Protein AF-A0A6B0YWU1-F1 (afdb_monomer)

InterPro domains:
  IPR027469 Cation efflux transmembrane domain superfamily [SSF161111] (14-140)

Organism: NCBI:txid2605260

Sequence (155 aa):
MNKLQTMSAKKELERREVVVKMFLGTFLKILAVVVWVQFLAILFYDPAQEGVGFQIWSVLDPLMVIAILVTIWVAFRMKTEIDSSGEENLTRDYLETNIALYGGVALLAALLWNWIGSRWSYPLVSFQWLWILIDLTLPLLLFSAGRRLIRSDAL

Mean predicted aligned error: 7.41 Å

Secondary structure (DSSP, 8-state):
--HHHHHHHHHHHHHHHHHHHHHHHHHHHHHHHHHHHHHHHHHHS-TTTTTHHHHHHHHHHHHHHHHHHHHHHHHHHHHHHHHHS-S---HHHHHHHHHHHHHHHHHHHHHHHHHHHHHHS-GGGS-HHHHHHHHHHHHHHHHHHHHHHHH-S--

Structure (mmCIF, N/CA/C/O backbone):
data_AF-A0A6B0YWU1-F1
#
_entry.id   AF-A0A6B0YWU1-F1
#
loop_
_atom_site.group_PDB
_atom_site.id
_atom_site.type_symbol
_atom_site.label_atom_id
_atom_site.label_alt_id
_atom_site.label_comp_id
_atom_site.label_asym_id
_atom_site.label_entity_id
_atom_site.label_seq_id
_atom_site.pdbx_PDB_ins_code
_atom_site.Cartn_x
_atom_site.Cartn_y
_atom_site.Cartn_z
_atom_site.occupancy
_atom_site.B_iso_or_equiv
_atom_site.auth_seq_id
_atom_site.auth_comp_id
_atom_site.auth_asym_id
_atom_site.auth_atom_id
_atom_site.pdbx_PDB_model_num
ATOM 1 N N . MET A 1 1 ? -41.275 4.318 13.200 1.00 58.59 1 MET A N 1
ATOM 2 C CA . MET A 1 1 ? -40.465 3.355 12.418 1.00 58.59 1 MET A CA 1
ATOM 3 C C . MET A 1 1 ? -40.276 2.104 13.266 1.00 58.59 1 MET A C 1
ATOM 5 O O . MET A 1 1 ? -39.926 2.240 14.431 1.00 58.59 1 MET A O 1
ATOM 9 N N . ASN A 1 2 ? -40.638 0.925 12.756 1.00 79.62 2 ASN A N 1
ATOM 10 C CA . ASN A 1 2 ? -40.837 -0.278 13.576 1.00 79.62 2 ASN A CA 1
ATOM 11 C C . ASN A 1 2 ? -39.489 -0.965 13.892 1.00 79.62 2 ASN A C 1
ATOM 13 O O . ASN A 1 2 ? -38.637 -1.058 13.011 1.00 79.62 2 ASN A O 1
ATOM 17 N N . LYS A 1 3 ? -39.284 -1.473 15.116 1.00 75.44 3 LYS A N 1
ATOM 18 C CA . LYS A 1 3 ? -38.003 -2.057 15.598 1.00 75.44 3 LYS A CA 1
ATOM 19 C C . LYS A 1 3 ? -37.474 -3.211 14.720 1.00 75.44 3 LYS A C 1
ATOM 21 O O . LYS A 1 3 ? -36.276 -3.455 14.646 1.00 75.44 3 LYS A O 1
ATOM 26 N N . LEU A 1 4 ? -38.371 -3.891 14.005 1.00 73.31 4 LEU A N 1
ATOM 27 C CA . LEU A 1 4 ? -38.038 -4.931 13.025 1.00 73.31 4 LEU A CA 1
ATOM 28 C C . LEU A 1 4 ? -37.375 -4.373 11.754 1.00 73.31 4 LEU A C 1
ATOM 30 O O . LEU A 1 4 ? -36.455 -4.989 11.220 1.00 73.31 4 LEU A O 1
ATOM 34 N N . GLN A 1 5 ? -37.789 -3.189 11.292 1.00 76.31 5 GLN A N 1
ATOM 35 C CA . GLN A 1 5 ? -37.204 -2.546 10.110 1.00 76.31 5 GLN A CA 1
ATOM 36 C C . GLN A 1 5 ? -35.786 -2.038 10.399 1.00 76.31 5 GLN A C 1
ATOM 38 O O . GLN A 1 5 ? -34.902 -2.181 9.557 1.00 76.31 5 GLN A O 1
ATOM 43 N N . THR A 1 6 ? -35.536 -1.521 11.608 1.00 79.94 6 THR A N 1
ATOM 44 C CA . THR A 1 6 ? -34.197 -1.062 12.014 1.00 79.94 6 THR A CA 1
ATOM 45 C C . THR A 1 6 ? -33.218 -2.224 12.192 1.00 79.94 6 THR A C 1
ATOM 47 O O . THR A 1 6 ? -32.073 -2.130 11.758 1.00 79.94 6 THR A O 1
ATOM 50 N N . MET A 1 7 ? -33.667 -3.355 12.748 1.00 78.38 7 MET A N 1
ATOM 51 C CA . MET A 1 7 ? -32.837 -4.562 12.861 1.00 78.38 7 MET A CA 1
ATOM 52 C C . MET A 1 7 ? -32.505 -5.191 11.501 1.00 78.38 7 MET A C 1
ATOM 54 O O . MET A 1 7 ? -31.384 -5.659 11.308 1.00 78.38 7 MET A O 1
ATOM 58 N N . SER A 1 8 ? -33.449 -5.194 10.553 1.00 85.88 8 SER A N 1
ATOM 59 C CA . SER A 1 8 ? -33.202 -5.704 9.198 1.00 85.88 8 SER A CA 1
ATOM 60 C C . SER A 1 8 ? -32.199 -4.838 8.434 1.00 85.88 8 SER A C 1
ATOM 62 O O . SER A 1 8 ? -31.315 -5.375 7.773 1.00 85.88 8 SER A O 1
ATOM 64 N N . ALA A 1 9 ? -32.309 -3.509 8.545 1.00 85.94 9 ALA A N 1
ATOM 65 C CA . ALA A 1 9 ? -31.386 -2.581 7.893 1.00 85.94 9 ALA A CA 1
ATOM 66 C C . ALA A 1 9 ? -29.955 -2.703 8.443 1.00 85.94 9 ALA A C 1
ATOM 68 O O . ALA A 1 9 ? -29.000 -2.704 7.672 1.00 85.94 9 ALA A O 1
ATOM 69 N N . LYS A 1 10 ? -29.802 -2.879 9.764 1.00 85.88 10 LYS A N 1
ATOM 70 C CA . LYS A 1 10 ? -28.489 -3.052 10.400 1.00 85.88 10 LYS A CA 1
ATOM 71 C C . LYS A 1 10 ? -27.762 -4.311 9.910 1.00 85.88 10 LYS A C 1
ATOM 73 O O . LYS A 1 10 ? -26.605 -4.230 9.521 1.00 85.88 10 LYS A O 1
ATOM 78 N N . LYS A 1 11 ? -28.457 -5.453 9.853 1.00 87.31 11 LYS A N 1
ATOM 79 C CA . LYS A 1 11 ? -27.875 -6.721 9.371 1.00 87.31 11 LYS A CA 1
ATOM 80 C C . LYS A 1 11 ? -27.408 -6.656 7.916 1.00 87.31 11 LYS A C 1
ATOM 82 O O . LYS A 1 11 ? -26.439 -7.312 7.547 1.00 87.31 11 LYS A O 1
ATOM 87 N N . GLU A 1 12 ? -28.122 -5.908 7.079 1.00 88.44 12 GLU A N 1
ATOM 88 C CA . GLU A 1 12 ? -27.752 -5.727 5.675 1.00 88.44 12 GLU A CA 1
ATOM 89 C C . GLU A 1 12 ? -26.491 -4.863 5.528 1.00 88.44 12 GLU A C 1
ATOM 91 O O . GLU A 1 12 ? -25.638 -5.167 4.697 1.00 88.44 12 GLU A O 1
ATOM 96 N N . LEU A 1 13 ? -26.333 -3.830 6.362 1.00 86.88 13 LEU A N 1
ATOM 97 C CA . LEU A 1 13 ? -25.114 -3.015 6.405 1.00 86.88 13 LEU A CA 1
ATOM 98 C C . LEU A 1 13 ? -23.901 -3.836 6.853 1.00 86.88 13 LEU A C 1
ATOM 100 O O . LEU A 1 13 ? -22.910 -3.878 6.128 1.00 86.88 13 LEU A O 1
ATOM 104 N N . GLU A 1 14 ? -24.026 -4.578 7.957 1.00 87.12 14 GLU A N 1
ATOM 105 C CA . GLU A 1 14 ? -22.961 -5.458 8.468 1.00 87.12 14 GLU A CA 1
ATOM 106 C C . GLU A 1 14 ? -22.520 -6.475 7.399 1.00 87.12 14 GLU A C 1
ATOM 108 O O . GLU A 1 14 ? -21.331 -6.703 7.174 1.00 87.12 14 GLU A O 1
ATOM 113 N N . ARG A 1 15 ? -23.476 -7.055 6.657 1.00 87.88 15 ARG A N 1
ATOM 114 C CA . ARG A 1 15 ? -23.165 -7.974 5.553 1.00 87.88 15 ARG A CA 1
ATOM 115 C C . ARG A 1 15 ? -22.371 -7.284 4.440 1.00 87.88 15 ARG A C 1
ATOM 117 O O . ARG A 1 15 ? -21.418 -7.868 3.926 1.00 87.88 15 ARG A O 1
ATOM 124 N N . ARG A 1 16 ? -22.765 -6.072 4.040 1.00 88.94 16 ARG A N 1
ATOM 125 C CA . ARG A 1 16 ? -22.081 -5.310 2.981 1.00 88.94 16 ARG A CA 1
ATOM 126 C C . ARG A 1 16 ? -20.659 -4.951 3.383 1.00 88.94 16 ARG A C 1
ATOM 128 O O . ARG A 1 16 ? -19.755 -5.105 2.568 1.00 88.94 16 ARG A O 1
ATOM 135 N N . GLU A 1 17 ? -20.455 -4.538 4.627 1.00 87.25 17 GLU A N 1
ATOM 136 C CA . GLU A 1 17 ? -19.133 -4.219 5.170 1.00 87.25 17 GLU A CA 1
ATOM 137 C C . GLU A 1 17 ? -18.197 -5.426 5.107 1.00 87.25 17 GLU A C 1
ATOM 139 O O . GLU A 1 17 ? -17.087 -5.317 4.584 1.00 87.25 17 GLU A O 1
ATOM 144 N N . VAL A 1 18 ? -18.665 -6.602 5.536 1.00 88.50 18 VAL A N 1
ATOM 145 C CA . VAL A 1 18 ? -17.886 -7.849 5.463 1.00 88.50 18 VAL A CA 1
ATOM 146 C C . VAL A 1 18 ? -17.518 -8.197 4.017 1.00 88.50 18 VAL A C 1
ATOM 148 O O . VAL A 1 18 ? -16.371 -8.545 3.734 1.00 88.50 18 VAL A O 1
ATOM 151 N N . VAL A 1 19 ? -18.452 -8.057 3.072 1.00 90.50 19 VAL A N 1
ATOM 152 C CA . VAL A 1 19 ? -18.183 -8.316 1.646 1.00 90.50 19 VAL A CA 1
ATOM 153 C C . VAL A 1 19 ? -17.144 -7.343 1.084 1.00 90.50 19 VAL A C 1
ATOM 155 O O . VAL A 1 19 ? -16.219 -7.773 0.394 1.00 90.50 19 VAL A O 1
ATOM 158 N N . VAL A 1 20 ? -17.249 -6.051 1.402 1.00 89.88 20 VAL A N 1
ATOM 159 C CA . VAL A 1 20 ? -16.295 -5.029 0.945 1.00 89.88 20 VAL A CA 1
ATOM 160 C C . VAL A 1 20 ? -14.900 -5.287 1.516 1.00 89.88 20 VAL A C 1
ATOM 162 O O . VAL A 1 20 ? -13.926 -5.269 0.761 1.00 89.88 20 VAL A O 1
ATOM 165 N N . LYS A 1 21 ? -14.797 -5.602 2.815 1.00 88.94 21 LYS A N 1
ATOM 166 C CA . LYS A 1 21 ? -13.539 -5.987 3.479 1.00 88.94 21 LYS A CA 1
ATOM 167 C C . LYS A 1 21 ? -12.881 -7.178 2.782 1.00 88.94 21 LYS A C 1
ATOM 169 O O . LYS A 1 21 ? -11.702 -7.118 2.429 1.00 88.94 21 LYS A O 1
ATOM 174 N N . MET A 1 22 ? -13.648 -8.240 2.525 1.00 91.12 22 MET A N 1
ATOM 175 C CA . MET A 1 22 ? -13.144 -9.434 1.843 1.00 91.12 22 MET A CA 1
ATOM 176 C C . MET A 1 22 ? -12.680 -9.133 0.419 1.00 91.12 22 MET A C 1
ATOM 178 O O . MET A 1 22 ? -11.612 -9.603 0.018 1.00 91.12 22 MET A O 1
ATOM 182 N N . PHE A 1 23 ? -13.451 -8.346 -0.335 1.00 93.69 23 PHE A N 1
ATOM 183 C CA . PHE A 1 23 ? -13.112 -7.988 -1.708 1.00 93.69 23 PHE A CA 1
ATOM 184 C C . PHE A 1 23 ? -11.813 -7.183 -1.765 1.00 93.69 23 PHE A C 1
ATOM 186 O O . PHE A 1 23 ? -10.869 -7.590 -2.440 1.00 93.69 23 PHE A O 1
ATOM 193 N N . LEU A 1 24 ? -11.732 -6.089 -1.003 1.00 93.50 24 LEU A N 1
ATOM 194 C CA . LEU A 1 24 ? -10.548 -5.235 -0.955 1.00 93.50 24 LEU A CA 1
ATOM 195 C C . LEU A 1 24 ? -9.330 -6.005 -0.443 1.00 93.50 24 LEU A C 1
ATOM 197 O O . LEU A 1 24 ? -8.262 -5.939 -1.044 1.00 93.50 24 LEU A O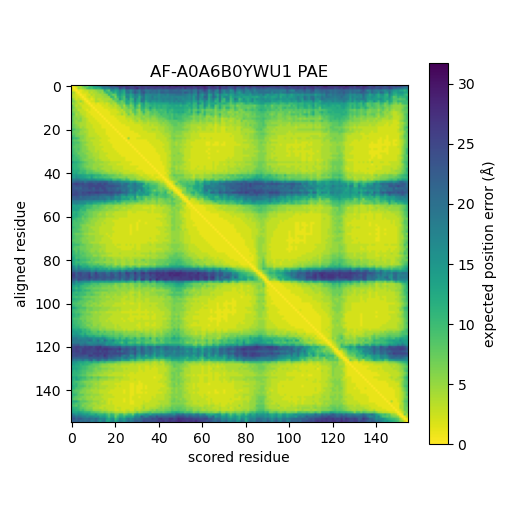 1
ATOM 201 N N . GLY A 1 25 ? -9.478 -6.794 0.622 1.00 92.94 25 GLY A N 1
ATOM 202 C CA . GLY A 1 25 ? -8.357 -7.540 1.182 1.00 92.94 25 GLY A CA 1
ATOM 203 C C . GLY A 1 25 ? -7.836 -8.617 0.231 1.00 92.94 25 GLY A C 1
ATOM 204 O O . GLY A 1 25 ? -6.626 -8.824 0.127 1.00 92.94 25 GLY A O 1
ATOM 205 N N . THR A 1 26 ? -8.731 -9.266 -0.517 1.00 94.88 26 THR A N 1
ATOM 206 C CA . THR A 1 26 ? -8.354 -10.223 -1.565 1.00 94.88 26 THR A CA 1
ATOM 207 C C . THR A 1 26 ? -7.679 -9.519 -2.738 1.00 94.88 26 THR A C 1
ATOM 209 O O . THR A 1 26 ? -6.627 -9.9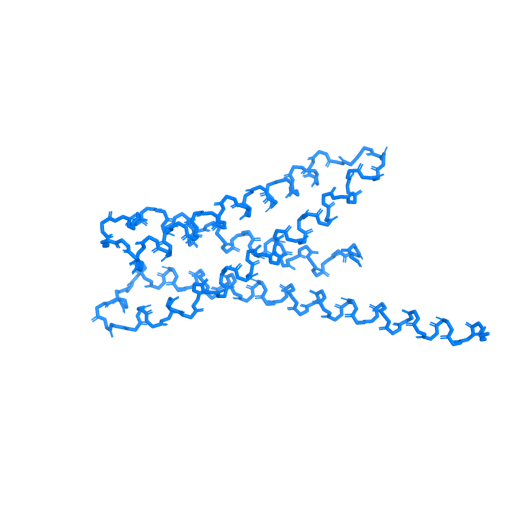75 -3.184 1.00 94.88 26 THR A O 1
ATOM 212 N N . PHE A 1 27 ? -8.220 -8.382 -3.184 1.00 95.12 27 PHE A N 1
ATOM 213 C CA . PHE A 1 27 ? -7.627 -7.552 -4.232 1.00 95.12 27 PHE A CA 1
ATOM 214 C C . PHE A 1 27 ? -6.187 -7.149 -3.890 1.00 95.12 27 PHE A C 1
ATOM 216 O O . PHE A 1 27 ? -5.287 -7.384 -4.694 1.00 95.12 27 PHE A O 1
ATOM 223 N N . LEU A 1 28 ? -5.943 -6.639 -2.676 1.00 95.88 28 LEU A N 1
ATOM 224 C CA . LEU A 1 28 ? -4.603 -6.245 -2.226 1.00 95.88 28 LEU A CA 1
ATOM 225 C C . LEU A 1 28 ? -3.615 -7.418 -2.247 1.00 95.88 28 LEU A C 1
ATOM 227 O O . LEU A 1 28 ? -2.485 -7.270 -2.709 1.00 95.88 28 LEU A O 1
ATOM 231 N N . LYS A 1 29 ? -4.038 -8.603 -1.787 1.00 95.62 29 LYS A N 1
ATOM 232 C CA . LYS A 1 29 ? -3.189 -9.804 -1.786 1.00 95.62 29 LYS A CA 1
ATOM 233 C C . LYS A 1 29 ? -2.874 -10.294 -3.196 1.00 95.62 29 LYS A C 1
ATOM 235 O O . LYS A 1 29 ? -1.736 -10.673 -3.450 1.00 95.62 29 LYS A O 1
ATOM 240 N N . ILE A 1 30 ? -3.859 -10.303 -4.094 1.00 96.56 30 ILE A N 1
ATOM 241 C CA . ILE A 1 30 ? -3.647 -10.705 -5.491 1.00 96.56 30 ILE A CA 1
ATOM 242 C C . ILE A 1 30 ? -2.691 -9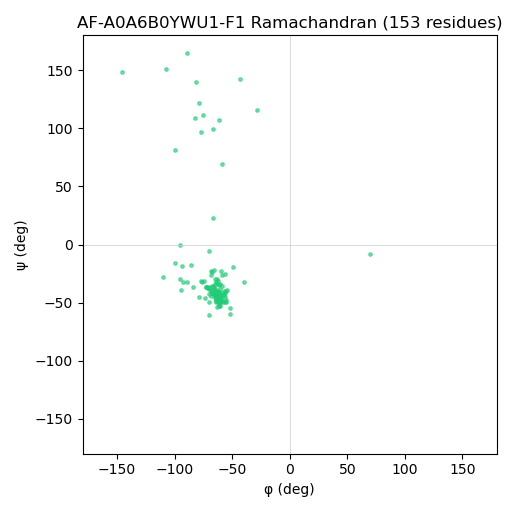.724 -6.163 1.00 96.56 30 ILE A C 1
ATOM 244 O O . ILE A 1 30 ? -1.715 -10.156 -6.768 1.00 96.56 30 ILE A O 1
ATOM 248 N N . LEU A 1 31 ? -2.922 -8.419 -6.005 1.00 96.38 31 LEU A N 1
ATOM 249 C CA . LEU A 1 31 ? -2.060 -7.407 -6.603 1.00 96.38 31 LEU A CA 1
ATOM 250 C C . LEU A 1 31 ? -0.625 -7.500 -6.071 1.00 96.38 31 LEU A C 1
ATOM 252 O O . LEU A 1 31 ? 0.307 -7.433 -6.862 1.00 96.38 31 LEU A O 1
ATOM 256 N N . ALA A 1 32 ? -0.441 -7.737 -4.768 1.00 96.00 32 ALA A N 1
ATOM 257 C CA . ALA A 1 32 ? 0.879 -7.975 -4.185 1.00 96.00 32 ALA A CA 1
ATOM 258 C C . ALA A 1 32 ? 1.617 -9.130 -4.879 1.00 96.00 32 ALA A C 1
ATOM 260 O O . ALA A 1 32 ? 2.777 -8.990 -5.254 1.00 96.00 32 ALA A O 1
ATOM 261 N N . VAL A 1 33 ? 0.934 -10.262 -5.080 1.00 96.00 33 VAL A N 1
ATOM 262 C CA . VAL A 1 33 ? 1.507 -11.430 -5.763 1.00 96.00 33 VAL A CA 1
ATOM 263 C C . VAL A 1 33 ? 1.844 -11.098 -7.215 1.00 96.00 33 VAL A C 1
ATOM 265 O O . VAL A 1 33 ? 2.935 -11.427 -7.664 1.00 96.00 33 VAL A O 1
ATOM 268 N N . VAL A 1 34 ? 0.947 -10.422 -7.936 1.00 94.56 34 VAL A N 1
ATOM 269 C CA . VAL A 1 34 ? 1.162 -10.036 -9.339 1.00 94.56 34 VAL A CA 1
ATOM 270 C C . VAL A 1 34 ? 2.375 -9.118 -9.484 1.00 94.56 34 VAL A C 1
ATOM 272 O O . VAL A 1 34 ? 3.243 -9.396 -10.306 1.00 94.56 34 VAL A O 1
ATOM 275 N N . VAL A 1 35 ? 2.470 -8.067 -8.663 1.00 92.81 35 VAL A N 1
ATOM 276 C CA . VAL A 1 35 ? 3.611 -7.135 -8.672 1.00 92.81 35 VAL A CA 1
ATOM 277 C C . VAL A 1 35 ? 4.906 -7.877 -8.356 1.00 92.81 35 VAL A C 1
ATOM 279 O O . VAL A 1 35 ? 5.902 -7.699 -9.050 1.00 92.81 35 VA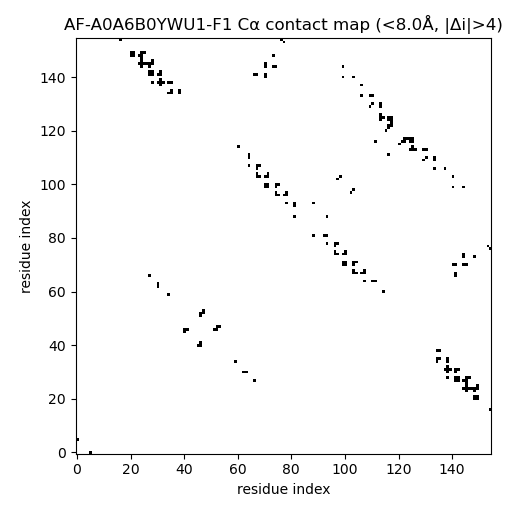L A O 1
ATOM 282 N N . TRP A 1 36 ? 4.891 -8.766 -7.360 1.00 92.81 36 TRP A N 1
ATOM 283 C CA . TRP A 1 36 ? 6.094 -9.497 -6.975 1.00 92.81 36 TRP A CA 1
ATOM 284 C C . TRP A 1 36 ? 6.551 -10.490 -8.050 1.00 92.81 36 TRP A C 1
ATOM 286 O O . TRP A 1 36 ? 7.740 -10.564 -8.351 1.00 92.81 36 TRP A O 1
ATOM 296 N N . VAL A 1 37 ? 5.617 -11.217 -8.672 1.00 91.25 37 VAL A N 1
ATOM 297 C CA . VAL A 1 37 ? 5.912 -12.108 -9.804 1.00 91.25 37 VAL A CA 1
ATOM 298 C C . VAL A 1 37 ? 6.478 -11.314 -10.975 1.00 91.25 37 VAL A C 1
ATOM 300 O O . VAL A 1 37 ? 7.469 -11.741 -11.559 1.00 91.25 37 VAL A O 1
ATOM 303 N N . GLN A 1 38 ? 5.901 -10.153 -11.292 1.00 88.75 38 GLN A N 1
ATOM 304 C CA . GLN A 1 38 ? 6.386 -9.305 -12.376 1.00 88.75 38 GLN A CA 1
ATOM 305 C C . GLN A 1 38 ? 7.795 -8.767 -12.096 1.00 88.75 38 GLN A C 1
ATOM 307 O O . GLN A 1 38 ? 8.653 -8.805 -12.975 1.00 88.75 38 GLN A O 1
ATOM 312 N N . PHE A 1 39 ? 8.052 -8.319 -10.867 1.00 88.25 39 PHE A N 1
ATOM 313 C CA . PHE A 1 39 ? 9.377 -7.887 -10.431 1.00 88.25 39 PHE A CA 1
ATOM 314 C C . PHE A 1 39 ? 10.411 -9.012 -10.562 1.00 88.25 39 PHE A C 1
ATOM 316 O O . PHE A 1 39 ? 11.468 -8.816 -11.156 1.00 88.25 39 PHE A O 1
ATOM 323 N N . LEU A 1 40 ? 10.091 -10.218 -10.077 1.00 88.44 40 LEU A N 1
ATOM 324 C CA . LEU A 1 40 ? 10.973 -11.379 -10.218 1.00 88.44 40 LEU A CA 1
ATOM 325 C C . LEU A 1 40 ? 11.180 -11.762 -11.687 1.00 88.44 40 LEU A C 1
ATOM 327 O O . LEU A 1 40 ? 12.304 -12.065 -12.076 1.00 88.44 40 LEU A O 1
ATOM 331 N N . ALA A 1 41 ? 10.133 -11.716 -12.513 1.00 85.25 41 ALA A N 1
ATOM 332 C CA . ALA A 1 41 ? 10.239 -12.013 -13.937 1.00 85.25 41 ALA A CA 1
ATOM 333 C C . ALA A 1 41 ? 11.264 -11.102 -14.627 1.00 85.25 41 ALA A C 1
ATOM 335 O O . ALA A 1 41 ? 12.061 -11.602 -15.407 1.00 85.25 41 ALA A O 1
ATOM 336 N N . ILE A 1 42 ? 11.313 -9.813 -14.275 1.00 79.12 42 ILE A N 1
ATOM 337 C CA . ILE A 1 42 ? 12.290 -8.846 -14.810 1.00 79.12 42 ILE A CA 1
ATOM 338 C C . ILE A 1 42 ? 13.729 -9.135 -14.351 1.00 79.12 42 ILE A C 1
ATOM 340 O O . ILE A 1 42 ? 14.684 -8.776 -15.033 1.00 79.12 42 ILE A O 1
ATOM 344 N N . LEU A 1 43 ? 13.915 -9.788 -13.200 1.00 79.19 43 LEU A N 1
ATOM 345 C CA . LEU A 1 43 ? 15.249 -10.179 -12.732 1.00 79.19 43 LEU A CA 1
ATOM 346 C C . LEU A 1 43 ? 15.797 -11.405 -13.473 1.00 79.19 43 LEU A C 1
ATOM 348 O O . LEU A 1 43 ? 17.010 -11.534 -13.625 1.00 79.19 43 LEU A O 1
ATOM 352 N N . PHE A 1 44 ? 14.919 -12.315 -13.902 1.00 78.75 44 PHE A N 1
ATOM 353 C CA . PHE A 1 44 ? 15.302 -13.569 -14.563 1.00 78.75 44 PHE A CA 1
ATOM 354 C C . PHE A 1 44 ? 15.181 -13.526 -16.090 1.00 78.75 44 PHE A C 1
ATOM 356 O O . PHE A 1 44 ? 15.733 -14.383 -16.777 1.00 78.75 44 PHE A O 1
ATOM 363 N N . TYR A 1 45 ? 14.463 -12.542 -16.617 1.00 69.94 45 TYR A N 1
ATOM 364 C CA . TYR A 1 45 ? 14.184 -12.337 -18.029 1.00 69.94 45 TYR A CA 1
ATOM 365 C C . TYR A 1 45 ? 14.126 -10.834 -18.302 1.00 69.94 45 TYR A C 1
ATOM 367 O O . TYR A 1 45 ? 13.715 -10.091 -17.421 1.00 69.94 45 TYR A O 1
ATOM 375 N N . ASP A 1 46 ? 14.506 -10.366 -19.493 1.00 65.62 46 ASP A N 1
ATOM 376 C CA . ASP A 1 46 ? 14.397 -8.945 -19.858 1.00 65.62 46 ASP A CA 1
ATOM 377 C C . ASP A 1 46 ? 13.140 -8.702 -20.721 1.00 65.62 46 ASP A C 1
ATOM 379 O O . ASP A 1 46 ? 13.234 -8.613 -21.948 1.00 65.62 46 ASP A O 1
ATOM 383 N N . PRO A 1 47 ? 11.936 -8.578 -20.124 1.00 58.88 47 PRO A N 1
ATOM 384 C CA . PRO A 1 47 ? 10.716 -8.289 -20.871 1.00 58.88 47 PRO A CA 1
ATOM 385 C C . PRO A 1 47 ? 10.688 -6.851 -21.415 1.00 58.88 47 PRO A C 1
ATOM 387 O O . PRO A 1 47 ? 9.746 -6.496 -22.130 1.00 58.88 47 PRO A O 1
ATOM 390 N N . ALA A 1 48 ? 11.667 -5.999 -21.076 1.00 57.19 48 ALA A N 1
ATOM 391 C CA . ALA A 1 48 ? 11.755 -4.647 -21.618 1.00 57.19 48 ALA A CA 1
ATOM 392 C C . ALA A 1 48 ? 12.275 -4.658 -23.063 1.00 57.19 48 ALA A C 1
ATOM 394 O O . ALA A 1 48 ? 11.797 -3.859 -23.871 1.00 57.19 48 ALA A O 1
ATOM 395 N N . GLN A 1 49 ? 13.154 -5.602 -23.425 1.00 58.41 49 GLN A N 1
ATOM 396 C CA . GLN A 1 49 ? 13.614 -5.779 -24.812 1.00 58.41 49 GLN A CA 1
ATOM 397 C C . GLN A 1 49 ? 12.504 -6.220 -25.773 1.00 58.41 49 GLN A C 1
ATOM 399 O O . GLN A 1 49 ? 12.585 -5.954 -26.970 1.00 58.41 49 GLN A O 1
ATOM 404 N N . GLU A 1 50 ? 11.432 -6.818 -25.254 1.00 60.66 50 GLU A N 1
ATOM 405 C CA . GLU A 1 50 ? 10.278 -7.250 -26.050 1.00 60.66 50 GLU A CA 1
ATOM 406 C C . GLU A 1 50 ? 9.141 -6.219 -26.085 1.00 60.66 50 GLU A C 1
ATOM 408 O O . GLU A 1 50 ? 8.094 -6.462 -26.682 1.00 60.66 50 GLU A O 1
ATOM 413 N N . GLY A 1 51 ? 9.294 -5.070 -25.412 1.00 60.50 51 GLY A N 1
ATOM 414 C CA . GLY A 1 51 ? 8.254 -4.038 -25.304 1.00 60.50 51 GLY A CA 1
ATOM 415 C C . GLY A 1 51 ? 7.040 -4.426 -24.440 1.00 60.50 51 GLY A C 1
ATOM 416 O O . GLY A 1 51 ? 6.215 -3.568 -24.121 1.00 60.50 51 GLY A O 1
ATOM 417 N N . VAL A 1 52 ? 6.947 -5.685 -24.002 1.00 66.12 52 VAL A N 1
ATOM 418 C CA . VAL A 1 52 ? 5.865 -6.215 -23.156 1.00 66.12 52 VAL A CA 1
ATOM 419 C C . VAL A 1 52 ? 5.955 -5.667 -21.730 1.00 66.12 52 VAL A C 1
ATOM 421 O O . VAL A 1 52 ? 4.935 -5.326 -21.129 1.00 66.12 52 VAL A O 1
ATOM 424 N N . GLY A 1 53 ? 7.170 -5.501 -21.198 1.00 66.06 53 GLY A N 1
ATOM 425 C CA . GLY A 1 53 ? 7.389 -4.977 -19.848 1.00 66.06 53 GLY A CA 1
ATOM 426 C C . GLY A 1 53 ? 6.779 -3.588 -19.643 1.00 66.06 53 GLY A C 1
ATOM 427 O O . GLY A 1 53 ? 6.098 -3.355 -18.647 1.00 66.06 53 GLY A O 1
ATOM 428 N N . PHE A 1 54 ? 6.938 -2.685 -20.617 1.00 69.44 54 PHE A N 1
ATOM 429 C CA . PHE A 1 54 ? 6.381 -1.329 -20.547 1.00 69.44 54 PHE A CA 1
ATOM 430 C C . PHE A 1 54 ? 4.844 -1.327 -20.505 1.00 69.44 54 PHE A C 1
ATOM 432 O O . PHE A 1 54 ? 4.240 -0.576 -19.737 1.00 69.44 54 PHE A O 1
ATOM 439 N N . GLN A 1 55 ? 4.200 -2.192 -21.295 1.00 78.50 55 GLN A N 1
ATOM 440 C CA . GLN A 1 55 ? 2.739 -2.295 -21.327 1.00 78.50 55 GLN A CA 1
ATOM 441 C C . GLN A 1 55 ? 2.178 -2.793 -19.993 1.00 78.50 55 GLN A C 1
ATOM 443 O O . GLN A 1 55 ? 1.198 -2.236 -19.500 1.00 78.50 55 GLN A O 1
ATOM 448 N N . ILE A 1 56 ? 2.822 -3.786 -19.374 1.00 84.75 56 ILE A N 1
ATOM 449 C CA . ILE A 1 56 ? 2.382 -4.326 -18.083 1.00 84.75 56 ILE A CA 1
ATOM 450 C C . ILE A 1 56 ? 2.471 -3.254 -16.988 1.00 84.75 56 ILE A C 1
ATOM 452 O O . ILE A 1 56 ? 1.483 -3.009 -16.292 1.00 84.75 56 ILE A O 1
ATOM 456 N N . TRP A 1 57 ? 3.604 -2.554 -16.873 1.00 84.69 57 TRP A N 1
ATOM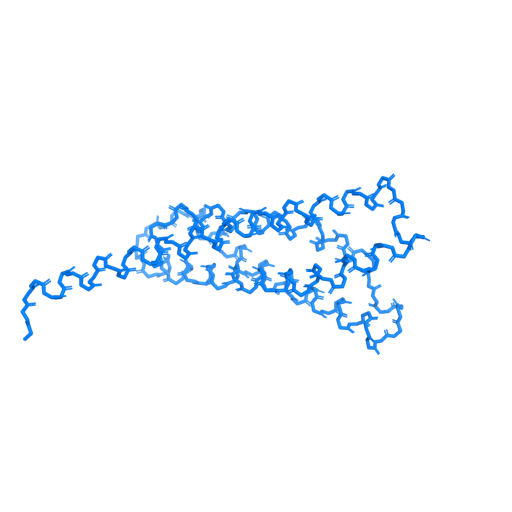 457 C CA . TRP A 1 57 ? 3.776 -1.505 -15.859 1.00 84.69 57 TRP A CA 1
ATOM 458 C C . TRP A 1 57 ? 2.830 -0.322 -16.054 1.00 84.69 57 TRP A C 1
ATOM 460 O O . TRP A 1 57 ? 2.307 0.210 -15.081 1.00 84.69 57 TRP A O 1
ATOM 470 N N . SER A 1 58 ? 2.480 0.013 -17.300 1.00 84.31 58 SER A N 1
ATOM 471 C CA . SER A 1 58 ? 1.495 1.067 -17.573 1.00 84.31 58 SER A CA 1
ATOM 472 C C . SER A 1 58 ? 0.114 0.808 -16.944 1.00 84.31 58 SER A C 1
ATOM 474 O O . SER A 1 58 ? -0.607 1.763 -16.647 1.00 84.31 58 SER A O 1
ATOM 476 N N . VAL A 1 59 ? -0.230 -0.466 -16.711 1.00 89.44 59 VAL A N 1
ATOM 477 C CA . VAL A 1 59 ? -1.456 -0.899 -16.026 1.00 89.44 59 VAL A CA 1
ATOM 478 C C . VAL A 1 59 ? -1.210 -1.127 -14.535 1.00 89.44 59 VAL A C 1
ATOM 480 O O . VAL A 1 59 ? -2.063 -0.778 -13.720 1.00 89.44 59 VAL A O 1
ATOM 483 N N . LEU A 1 60 ? -0.062 -1.694 -14.153 1.00 91.00 60 LEU A N 1
ATOM 484 C CA . LEU A 1 60 ? 0.240 -1.969 -12.748 1.00 91.00 60 LEU A CA 1
ATOM 485 C C . LEU A 1 60 ? 0.456 -0.695 -11.930 1.00 91.00 60 LEU A C 1
ATOM 487 O O . LEU A 1 60 ? -0.077 -0.620 -10.828 1.00 91.00 60 LEU A O 1
ATOM 491 N N . ASP A 1 61 ? 1.143 0.320 -12.455 1.00 90.25 61 ASP A N 1
ATOM 492 C CA . ASP A 1 61 ? 1.418 1.573 -11.739 1.00 90.25 61 ASP A CA 1
ATOM 493 C C . ASP A 1 61 ? 0.157 2.234 -11.147 1.00 90.25 61 ASP A C 1
ATOM 495 O O . ASP A 1 61 ? 0.114 2.460 -9.933 1.00 90.25 61 ASP A O 1
ATOM 499 N N . PRO A 1 62 ? -0.914 2.511 -11.923 1.00 91.69 62 PRO A N 1
ATOM 500 C CA . PRO A 1 62 ? -2.128 3.096 -11.358 1.00 91.69 62 PRO A CA 1
ATOM 501 C C . PRO A 1 62 ? -2.828 2.158 -10.365 1.00 91.69 62 PRO A C 1
ATOM 503 O O . PRO A 1 62 ? -3.385 2.629 -9.372 1.00 91.69 62 PRO A O 1
ATOM 506 N N . LEU A 1 63 ? -2.787 0.838 -10.584 1.00 94.56 63 LEU A N 1
ATOM 507 C CA . LEU A 1 63 ? -3.353 -0.131 -9.640 1.00 94.56 63 LEU A CA 1
ATOM 508 C C . LEU A 1 63 ? -2.582 -0.145 -8.315 1.00 94.56 63 LEU A C 1
ATOM 510 O O . LEU A 1 63 ? -3.201 -0.204 -7.253 1.00 94.56 63 LEU A O 1
ATOM 514 N N . MET A 1 64 ? -1.253 -0.034 -8.366 1.00 94.50 64 MET A N 1
ATOM 515 C CA . MET A 1 64 ? -0.384 0.094 -7.197 1.00 94.50 64 MET A CA 1
ATOM 516 C C . MET A 1 64 ? -0.697 1.369 -6.413 1.00 94.50 64 MET A C 1
ATOM 518 O O . MET A 1 64 ? -0.841 1.305 -5.192 1.00 94.50 64 MET A O 1
ATOM 522 N N . VAL A 1 65 ? -0.899 2.503 -7.095 1.00 94.81 65 VAL A N 1
ATOM 523 C CA . VAL A 1 65 ? -1.333 3.757 -6.453 1.00 94.81 65 VAL A CA 1
ATOM 524 C C . VAL A 1 65 ? -2.663 3.565 -5.718 1.00 94.81 65 VAL A C 1
ATOM 526 O O . VAL A 1 65 ? -2.766 3.898 -4.537 1.00 94.81 65 VAL A O 1
ATOM 529 N N . ILE A 1 66 ? -3.672 2.985 -6.376 1.00 95.19 66 ILE A N 1
ATOM 530 C CA . ILE A 1 66 ? -4.987 2.731 -5.762 1.00 95.19 66 ILE A CA 1
ATOM 531 C C . ILE A 1 66 ? -4.851 1.806 -4.545 1.00 95.19 66 ILE A C 1
ATOM 533 O O . ILE A 1 66 ? -5.428 2.071 -3.491 1.00 95.19 66 ILE A O 1
ATOM 537 N N . ALA A 1 67 ? -4.065 0.738 -4.659 1.00 95.62 67 ALA A N 1
ATOM 538 C CA . ALA A 1 67 ? -3.859 -0.218 -3.578 1.00 95.62 67 ALA A CA 1
ATOM 539 C C . ALA A 1 67 ? -3.134 0.392 -2.369 1.00 95.62 67 ALA A C 1
ATOM 541 O O . ALA A 1 67 ? -3.498 0.101 -1.224 1.00 95.62 67 ALA A O 1
ATOM 542 N N . ILE A 1 68 ? -2.159 1.278 -2.601 1.00 96.00 68 ILE A N 1
ATOM 543 C CA . ILE A 1 68 ? -1.525 2.055 -1.532 1.00 96.00 68 ILE A CA 1
ATOM 544 C C . ILE A 1 68 ? -2.545 2.967 -0.853 1.00 96.00 68 ILE A C 1
ATOM 546 O O . ILE A 1 68 ? -2.592 2.997 0.374 1.00 96.00 68 ILE A O 1
ATOM 550 N N . LEU A 1 69 ? -3.390 3.672 -1.609 1.00 96.38 69 LEU A N 1
ATOM 551 C CA . LEU A 1 69 ? -4.414 4.548 -1.029 1.00 96.38 69 LEU A CA 1
ATOM 552 C C . LEU A 1 69 ? -5.388 3.774 -0.134 1.00 96.38 69 LEU A C 1
ATOM 554 O O . LEU A 1 69 ? -5.676 4.213 0.980 1.00 96.38 69 LEU A O 1
ATOM 558 N N . VAL A 1 70 ? -5.841 2.598 -0.579 1.00 93.62 70 VAL A N 1
ATOM 559 C CA . VAL A 1 70 ? -6.668 1.701 0.245 1.00 93.62 70 VAL A CA 1
ATOM 560 C C . VAL A 1 70 ? -5.909 1.285 1.505 1.00 93.62 70 VAL A C 1
ATOM 562 O O . VAL A 1 70 ? -6.464 1.339 2.599 1.00 93.62 70 VAL A O 1
ATOM 565 N N . THR A 1 71 ? -4.633 0.922 1.377 1.00 94.25 71 THR A N 1
ATOM 566 C CA . THR A 1 71 ? -3.795 0.513 2.513 1.00 94.25 71 THR A CA 1
ATOM 567 C C . THR A 1 71 ? -3.618 1.633 3.539 1.00 94.25 71 THR A C 1
ATOM 569 O O . THR A 1 71 ? -3.809 1.399 4.731 1.00 94.25 71 THR A O 1
ATOM 572 N N . ILE A 1 72 ? -3.317 2.855 3.091 1.00 95.56 72 ILE A N 1
ATOM 573 C CA . ILE A 1 72 ? -3.200 4.049 3.939 1.00 95.56 72 ILE A CA 1
ATOM 574 C C . ILE A 1 72 ? -4.524 4.321 4.648 1.00 95.56 72 ILE A C 1
ATOM 576 O O . ILE A 1 72 ? -4.532 4.569 5.851 1.00 95.56 72 ILE A O 1
ATOM 580 N N . TRP A 1 73 ? -5.645 4.250 3.927 1.00 93.00 73 TRP A N 1
ATOM 581 C CA . TRP A 1 73 ? -6.966 4.464 4.510 1.00 93.00 73 TRP A CA 1
ATOM 582 C C . TRP A 1 73 ? -7.284 3.433 5.601 1.00 93.00 73 TRP A C 1
ATOM 584 O O . TRP A 1 73 ? -7.693 3.817 6.695 1.00 93.00 73 TRP A O 1
ATOM 594 N N . VAL A 1 74 ? -7.030 2.143 5.353 1.00 89.56 74 VAL A N 1
ATOM 595 C CA . VAL A 1 74 ? -7.210 1.082 6.360 1.00 89.56 74 VAL A CA 1
ATOM 596 C C . VAL A 1 74 ? -6.308 1.325 7.569 1.00 89.56 74 VAL A C 1
ATOM 598 O O . VAL A 1 74 ? -6.787 1.328 8.700 1.00 89.56 74 VAL A O 1
ATOM 601 N N . ALA A 1 75 ? -5.017 1.578 7.343 1.00 91.69 75 ALA A N 1
ATOM 602 C CA . ALA A 1 75 ? -4.059 1.841 8.413 1.00 91.69 75 ALA A CA 1
ATOM 603 C C . ALA A 1 75 ? -4.446 3.076 9.241 1.00 91.69 75 ALA A C 1
ATOM 605 O O . ALA A 1 75 ? -4.327 3.058 10.462 1.00 91.69 75 ALA A O 1
ATOM 606 N N . PHE A 1 76 ? -4.971 4.123 8.602 1.00 92.44 76 PHE A N 1
ATOM 607 C CA . PHE A 1 76 ? -5.480 5.304 9.290 1.00 92.44 76 PHE A CA 1
ATOM 608 C C . PHE A 1 76 ? -6.677 4.968 10.187 1.00 92.44 76 PHE A C 1
ATOM 610 O O . PHE A 1 76 ? -6.683 5.355 11.352 1.00 92.44 76 PHE A O 1
ATOM 617 N N . ARG A 1 77 ? -7.658 4.204 9.684 1.00 88.94 77 ARG A N 1
ATOM 618 C CA . ARG A 1 77 ? -8.836 3.784 10.466 1.00 88.94 77 ARG A CA 1
ATOM 619 C C . ARG A 1 77 ? -8.440 2.931 11.673 1.00 88.94 77 ARG A C 1
ATOM 621 O O . ARG A 1 77 ? -8.879 3.214 12.784 1.00 88.94 77 ARG A O 1
ATOM 628 N N . MET A 1 78 ? -7.546 1.965 11.473 1.00 85.88 78 MET A N 1
ATOM 629 C CA . MET A 1 78 ? -7.009 1.149 12.565 1.00 85.88 78 MET A CA 1
ATOM 630 C C . MET A 1 78 ? -6.249 1.999 13.587 1.00 85.88 78 MET A C 1
ATOM 632 O O . MET A 1 78 ? -6.412 1.808 14.787 1.00 85.88 78 MET A O 1
ATOM 636 N N . LYS A 1 79 ? -5.453 2.976 13.131 1.00 88.06 79 LYS A N 1
ATOM 637 C CA . LYS A 1 79 ? -4.718 3.870 14.031 1.00 88.06 79 LYS A CA 1
ATOM 638 C C . LYS A 1 79 ? -5.679 4.669 14.904 1.00 88.06 79 LYS A C 1
ATOM 640 O O . LYS A 1 79 ? -5.469 4.751 16.106 1.00 88.06 79 LYS A O 1
ATOM 645 N N . THR A 1 80 ? -6.743 5.218 14.317 1.00 88.00 80 THR A N 1
ATOM 646 C CA . THR A 1 80 ? -7.731 5.995 15.078 1.00 88.00 80 THR A CA 1
ATOM 647 C C . THR A 1 80 ? -8.454 5.167 16.134 1.00 88.00 80 THR A C 1
ATOM 649 O O . THR A 1 80 ? -8.764 5.691 17.197 1.00 88.00 80 THR A O 1
ATOM 652 N N . GLU A 1 81 ? -8.699 3.885 15.867 1.00 84.44 81 GLU A N 1
ATOM 653 C CA . GLU A 1 81 ? -9.305 2.982 16.843 1.00 84.44 81 GLU A CA 1
ATOM 654 C C . GLU A 1 81 ? -8.339 2.682 17.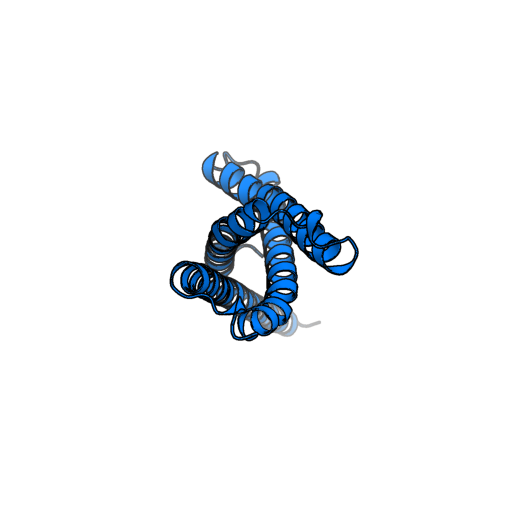991 1.00 84.44 81 GLU A C 1
ATOM 656 O O . GLU A 1 81 ? -8.699 2.897 19.147 1.00 84.44 81 GLU A O 1
ATOM 661 N N . ILE A 1 82 ? -7.094 2.312 17.665 1.00 84.00 82 ILE A N 1
ATOM 662 C CA . ILE A 1 82 ? -6.024 2.040 18.638 1.00 84.00 82 ILE A CA 1
ATOM 663 C C . ILE A 1 82 ? -5.762 3.253 19.538 1.00 84.00 82 ILE A C 1
ATOM 665 O O . ILE A 1 82 ? -5.585 3.093 20.743 1.00 84.00 82 ILE A O 1
ATOM 669 N N . ASP A 1 83 ? -5.754 4.460 18.970 1.00 84.00 83 ASP A N 1
ATOM 670 C CA . ASP A 1 83 ? -5.554 5.703 19.722 1.00 84.00 83 ASP A CA 1
ATOM 671 C C . ASP A 1 83 ? -6.748 6.021 20.652 1.00 84.00 83 ASP A C 1
ATOM 673 O O . ASP A 1 83 ? -6.596 6.767 21.619 1.00 84.00 83 ASP A O 1
ATOM 677 N N . SER A 1 84 ? -7.942 5.488 20.357 1.00 82.69 84 SER A N 1
ATOM 678 C CA . SER A 1 84 ? -9.185 5.767 21.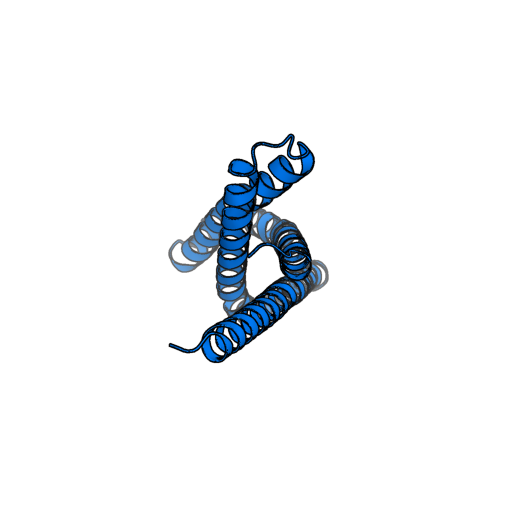096 1.00 82.69 84 SER A CA 1
ATOM 679 C C . SER A 1 84 ? -9.510 4.746 22.189 1.00 82.69 84 SER A C 1
ATOM 681 O O . SER A 1 84 ? -10.136 5.091 23.193 1.00 82.69 84 SER A O 1
ATOM 683 N N . SER A 1 85 ? -9.088 3.494 22.022 1.00 73.12 85 SER A N 1
ATOM 684 C CA . SER A 1 85 ? -9.203 2.463 23.049 1.00 73.12 85 SER A CA 1
ATOM 685 C C . SER A 1 85 ? -8.112 2.707 24.090 1.00 73.12 85 SER A C 1
ATOM 687 O O . SER A 1 85 ? -6.963 2.332 23.888 1.00 73.12 85 SER A O 1
ATOM 689 N N . GLY A 1 86 ? -8.463 3.381 25.186 1.00 61.28 86 GLY A N 1
ATOM 690 C CA . GLY A 1 86 ? -7.550 3.772 26.269 1.00 61.28 86 GLY A CA 1
ATOM 691 C C . GLY A 1 86 ? -6.956 2.624 27.102 1.00 61.28 86 GLY A C 1
ATOM 692 O O . GLY A 1 86 ? -6.583 2.855 28.249 1.00 61.28 86 GLY A O 1
ATOM 693 N N . GLU A 1 87 ? -6.898 1.406 26.564 1.00 62.34 87 GLU A N 1
ATOM 694 C CA . GLU A 1 87 ? -6.196 0.270 27.163 1.00 62.34 87 GLU A CA 1
ATOM 695 C C . GLU A 1 87 ? -4.733 0.229 26.699 1.00 62.34 87 GLU A C 1
ATOM 697 O O . GLU A 1 87 ? -4.355 0.890 25.730 1.00 62.34 87 GLU A O 1
ATOM 702 N N . GLU A 1 88 ? -3.906 -0.551 27.406 1.00 56.50 88 GLU A N 1
ATOM 703 C CA . GLU A 1 88 ? -2.545 -0.949 27.023 1.00 56.50 88 GLU A CA 1
ATOM 704 C C . GLU A 1 88 ? -2.556 -1.694 25.677 1.00 56.50 88 GLU A C 1
ATOM 706 O O . GLU A 1 88 ? -2.325 -2.900 25.596 1.00 56.50 88 GLU A O 1
ATOM 711 N N . ASN A 1 89 ? -2.847 -0.991 24.588 1.00 55.81 89 ASN A N 1
ATOM 712 C CA . ASN A 1 89 ? -2.728 -1.538 23.258 1.00 55.81 89 ASN A CA 1
ATOM 713 C C . ASN A 1 89 ? -1.269 -1.900 23.044 1.00 55.81 89 ASN A C 1
ATOM 715 O O . ASN A 1 89 ? -0.401 -1.031 22.924 1.00 55.81 89 ASN A O 1
ATOM 719 N N . LEU A 1 90 ? -1.040 -3.215 23.062 1.00 66.00 90 LEU A N 1
ATOM 720 C CA . LEU A 1 90 ? 0.210 -3.907 22.814 1.00 66.00 90 LEU A CA 1
ATOM 721 C C . LEU A 1 90 ? 1.068 -3.081 21.862 1.00 66.00 90 LEU A C 1
ATOM 723 O O . LEU A 1 90 ? 0.696 -2.901 20.705 1.00 66.00 90 LEU A O 1
ATOM 727 N N . THR A 1 91 ? 2.228 -2.610 22.331 1.00 78.44 91 THR A N 1
ATOM 728 C CA . THR A 1 91 ? 3.220 -1.816 21.575 1.00 78.44 91 THR A CA 1
ATOM 729 C C . THR A 1 91 ? 3.397 -2.295 20.133 1.00 78.44 91 THR A C 1
ATOM 731 O O . THR A 1 91 ? 3.638 -1.507 19.218 1.00 78.44 91 THR A O 1
ATOM 734 N N . ARG A 1 92 ? 3.235 -3.607 19.936 1.00 81.06 92 ARG A N 1
ATOM 735 C CA . ARG A 1 92 ? 3.147 -4.273 18.648 1.00 81.06 92 ARG A CA 1
ATOM 736 C C . ARG A 1 92 ? 2.103 -3.666 17.708 1.00 81.06 92 ARG A C 1
ATOM 738 O O . ARG A 1 92 ? 2.519 -3.228 16.649 1.00 81.06 92 ARG A O 1
ATOM 745 N N . ASP A 1 93 ? 0.817 -3.627 18.052 1.00 81.88 93 ASP A N 1
ATOM 746 C CA . ASP A 1 93 ? -0.275 -3.197 17.159 1.00 81.88 93 ASP A CA 1
ATOM 747 C C . ASP A 1 93 ? -0.175 -1.710 16.806 1.00 81.88 93 ASP A C 1
ATOM 749 O O . ASP A 1 93 ? -0.406 -1.313 15.657 1.00 81.88 93 ASP A O 1
ATOM 753 N N . TYR A 1 94 ? 0.272 -0.898 17.767 1.00 84.69 94 TYR A N 1
ATOM 754 C CA . TYR A 1 94 ? 0.597 0.505 17.533 1.00 84.69 94 TYR A CA 1
ATOM 755 C C . TYR A 1 94 ? 1.731 0.647 16.510 1.00 84.69 94 TYR A C 1
ATOM 757 O O . TYR A 1 94 ? 1.578 1.335 15.498 1.00 84.69 94 TYR A O 1
ATOM 765 N N . LEU A 1 95 ? 2.862 -0.032 16.720 1.00 87.19 95 LEU A N 1
ATOM 766 C CA . LEU A 1 95 ? 4.014 0.021 15.815 1.00 87.19 95 LEU A CA 1
ATOM 767 C C . LEU A 1 95 ? 3.661 -0.525 14.425 1.00 87.19 95 LEU A C 1
ATOM 769 O O . LEU A 1 95 ? 3.945 0.098 13.405 1.00 87.19 95 LEU A O 1
ATOM 773 N N . GLU A 1 96 ? 2.965 -1.653 14.392 1.00 87.25 96 GLU A N 1
ATOM 774 C CA . GLU A 1 96 ? 2.480 -2.325 13.197 1.00 87.25 96 GLU A CA 1
ATOM 775 C C . GLU A 1 96 ? 1.550 -1.440 12.351 1.00 87.25 96 GLU A C 1
ATOM 777 O O . GLU A 1 96 ? 1.565 -1.528 11.123 1.00 87.25 96 GLU A O 1
ATOM 782 N N . THR A 1 97 ? 0.726 -0.604 12.979 1.00 88.38 97 THR A N 1
ATOM 783 C CA . THR A 1 97 ? -0.202 0.297 12.281 1.00 88.38 97 THR A CA 1
ATOM 784 C C . THR A 1 97 ? 0.478 1.591 11.842 1.00 88.38 97 THR A C 1
ATOM 786 O O . THR A 1 97 ? 0.239 2.062 10.731 1.00 88.38 97 THR A O 1
ATOM 789 N N . ASN A 1 98 ? 1.399 2.126 12.647 1.00 91.12 98 ASN A N 1
ATOM 790 C CA . ASN A 1 98 ? 2.202 3.288 12.264 1.00 91.12 98 ASN A CA 1
ATOM 791 C C . ASN A 1 98 ? 3.149 2.972 11.096 1.00 91.12 98 ASN A C 1
ATOM 793 O O . ASN A 1 98 ? 3.261 3.781 10.178 1.00 91.12 98 ASN A O 1
ATOM 797 N N . ILE A 1 99 ? 3.773 1.788 11.073 1.00 92.00 99 ILE A N 1
ATOM 798 C CA . ILE A 1 99 ? 4.581 1.336 9.929 1.00 92.00 99 ILE A CA 1
ATOM 799 C C . ILE A 1 99 ? 3.716 1.243 8.673 1.00 92.00 99 ILE A C 1
ATOM 801 O O . ILE A 1 99 ? 4.121 1.737 7.625 1.00 92.00 99 ILE A O 1
ATOM 805 N N . ALA A 1 100 ? 2.520 0.653 8.764 1.00 92.25 100 ALA A N 1
ATOM 806 C CA . ALA A 1 100 ? 1.630 0.548 7.612 1.00 92.25 100 ALA A CA 1
ATOM 807 C C . ALA A 1 100 ? 1.186 1.929 7.098 1.00 92.25 100 ALA A C 1
ATOM 809 O O . ALA A 1 100 ? 1.178 2.165 5.891 1.00 92.25 100 ALA A O 1
ATOM 810 N N . LEU A 1 101 ? 0.867 2.855 8.009 1.00 94.56 101 LEU A N 1
ATOM 811 C CA . LEU A 1 101 ? 0.421 4.201 7.667 1.00 94.56 101 LEU A CA 1
ATOM 812 C C . LEU A 1 101 ? 1.553 5.044 7.069 1.00 94.56 101 LEU A C 1
ATOM 814 O O . LEU A 1 101 ? 1.462 5.483 5.925 1.00 94.56 101 LEU A O 1
ATOM 818 N N . TYR A 1 102 ? 2.626 5.268 7.827 1.00 95.62 102 TYR A N 1
ATOM 819 C CA . TYR A 1 102 ? 3.723 6.136 7.401 1.00 95.62 102 TYR A CA 1
ATOM 820 C C . TYR A 1 102 ? 4.572 5.493 6.309 1.00 95.62 102 TYR A C 1
ATOM 822 O O . TYR A 1 102 ? 4.978 6.182 5.376 1.00 95.62 102 TYR A O 1
ATOM 830 N N . GLY A 1 103 ? 4.785 4.176 6.372 1.00 94.62 103 GLY A N 1
ATOM 831 C CA . GLY A 1 103 ? 5.418 3.424 5.293 1.00 94.62 103 GLY A CA 1
ATOM 832 C C . GLY A 1 103 ? 4.589 3.478 4.012 1.00 94.62 103 GLY A C 1
ATOM 833 O O . GLY A 1 103 ? 5.143 3.723 2.945 1.00 94.62 103 GLY A O 1
ATOM 834 N N . GLY A 1 104 ? 3.261 3.357 4.109 1.00 95.75 104 GLY A N 1
ATOM 835 C CA . GLY A 1 104 ? 2.359 3.538 2.971 1.00 95.75 104 GLY A CA 1
ATOM 836 C C . GLY A 1 104 ? 2.443 4.935 2.360 1.00 95.75 104 GLY A C 1
ATOM 837 O O . GLY A 1 104 ? 2.577 5.057 1.147 1.00 95.75 104 GLY A O 1
ATOM 838 N N . VAL A 1 105 ? 2.430 5.991 3.181 1.00 97.12 105 VAL A N 1
ATOM 839 C CA . VAL A 1 105 ? 2.583 7.381 2.709 1.00 97.12 105 VAL A CA 1
ATOM 840 C C . VAL A 1 105 ? 3.945 7.601 2.044 1.00 97.12 105 VAL A C 1
ATOM 842 O O . VAL A 1 105 ? 4.009 8.198 0.970 1.00 97.12 105 VAL A O 1
ATOM 845 N N . ALA A 1 106 ? 5.025 7.094 2.642 1.00 96.25 106 ALA A N 1
ATOM 846 C CA . ALA A 1 106 ? 6.367 7.198 2.077 1.00 96.25 106 ALA A CA 1
ATOM 847 C C . ALA A 1 106 ? 6.472 6.472 0.726 1.00 96.25 106 ALA A C 1
ATOM 849 O O . ALA A 1 106 ? 7.004 7.033 -0.230 1.00 96.25 106 ALA A O 1
ATOM 850 N N . LEU A 1 107 ? 5.910 5.263 0.619 1.00 95.44 107 LEU A N 1
ATOM 851 C CA . LEU A 1 107 ? 5.873 4.510 -0.636 1.00 95.44 107 LEU A CA 1
ATOM 852 C C . LEU A 1 107 ? 4.972 5.163 -1.684 1.00 95.44 107 LEU A C 1
ATOM 854 O O . LEU A 1 107 ? 5.331 5.156 -2.857 1.00 95.44 107 LEU A O 1
ATOM 858 N N . LEU A 1 108 ?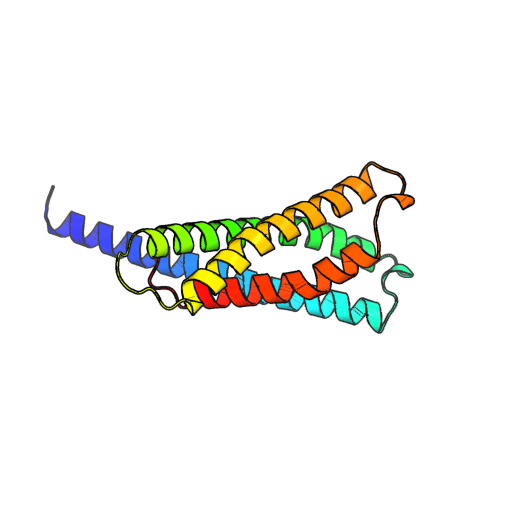 3.855 5.781 -1.288 1.00 95.69 108 LEU A N 1
ATOM 859 C CA . LEU A 1 108 ? 3.024 6.560 -2.207 1.00 95.69 108 LEU A CA 1
ATOM 860 C C . LEU A 1 108 ? 3.814 7.726 -2.796 1.00 95.69 108 LEU A C 1
ATOM 862 O O . LEU A 1 108 ? 3.800 7.934 -4.005 1.00 95.69 108 LEU A O 1
ATOM 866 N N . ALA A 1 109 ? 4.505 8.482 -1.941 1.00 93.75 109 ALA A N 1
ATOM 867 C CA . ALA A 1 109 ? 5.317 9.612 -2.366 1.00 93.75 109 ALA A CA 1
ATOM 868 C C . ALA A 1 109 ? 6.451 9.159 -3.295 1.00 93.75 109 ALA A C 1
ATOM 870 O O . ALA A 1 109 ? 6.648 9.763 -4.346 1.00 93.75 109 ALA A O 1
ATOM 871 N N . ALA A 1 110 ? 7.142 8.067 -2.952 1.00 92.19 110 ALA A N 1
ATOM 872 C CA . ALA A 1 110 ? 8.172 7.463 -3.791 1.00 92.19 110 ALA A CA 1
ATOM 873 C C . ALA A 1 110 ? 7.623 7.023 -5.156 1.00 92.19 110 ALA A C 1
ATOM 875 O O . ALA A 1 110 ? 8.203 7.369 -6.184 1.00 92.19 110 ALA A O 1
ATOM 876 N N . LEU A 1 111 ? 6.491 6.312 -5.174 1.00 91.38 111 LEU A N 1
ATOM 877 C CA . LEU A 1 111 ? 5.842 5.839 -6.395 1.00 91.38 111 LEU A CA 1
ATOM 878 C C . LEU A 1 111 ? 5.412 7.005 -7.279 1.00 91.38 111 LEU A C 1
ATOM 880 O O . LEU A 1 111 ? 5.747 7.026 -8.455 1.00 91.38 111 LEU A O 1
ATOM 884 N N . LEU A 1 112 ? 4.728 8.007 -6.724 1.00 90.75 112 LEU A N 1
ATOM 885 C CA . LEU A 1 112 ? 4.300 9.180 -7.487 1.00 90.75 112 LEU A CA 1
ATOM 886 C C . LEU A 1 112 ? 5.491 9.991 -8.000 1.00 90.75 112 LEU A C 1
ATOM 888 O O . LEU A 1 112 ? 5.468 10.430 -9.146 1.00 90.75 112 LEU A O 1
ATOM 892 N N . TRP A 1 113 ? 6.541 10.156 -7.192 1.00 88.19 113 TRP A N 1
ATOM 893 C CA . TRP A 1 113 ? 7.761 10.838 -7.614 1.00 88.19 113 TRP A CA 1
ATOM 894 C C . TRP A 1 113 ? 8.411 10.133 -8.805 1.00 88.19 113 TRP A C 1
ATOM 896 O O . TRP A 1 113 ? 8.701 10.770 -9.816 1.00 88.19 113 TRP A O 1
ATOM 906 N N . ASN A 1 114 ? 8.596 8.814 -8.716 1.00 86.25 114 ASN A N 1
ATOM 907 C CA . ASN A 1 114 ? 9.251 8.040 -9.768 1.00 86.25 114 ASN A CA 1
ATOM 908 C C . ASN A 1 114 ? 8.361 7.900 -11.016 1.00 86.25 114 ASN A C 1
ATOM 910 O O . ASN A 1 114 ? 8.836 7.979 -12.150 1.00 86.25 114 ASN A O 1
ATOM 914 N N . TRP A 1 115 ? 7.050 7.759 -10.826 1.00 84.62 115 TRP A N 1
ATOM 915 C CA . TRP A 1 115 ? 6.082 7.609 -11.909 1.00 84.62 115 TRP A CA 1
ATOM 916 C C . TRP A 1 115 ? 5.826 8.914 -12.671 1.00 84.62 115 TRP A C 1
ATOM 918 O O . TRP A 1 115 ? 5.869 8.931 -13.897 1.00 84.62 115 TRP A O 1
ATOM 928 N N . ILE A 1 116 ? 5.615 10.034 -11.975 1.00 80.38 116 ILE A N 1
ATOM 929 C CA . ILE A 1 116 ? 5.462 11.348 -12.620 1.00 80.38 116 ILE A CA 1
ATOM 930 C C . ILE A 1 116 ? 6.808 11.799 -13.193 1.00 80.38 116 ILE A C 1
ATOM 932 O O . ILE A 1 116 ? 6.870 12.265 -14.332 1.00 80.38 116 ILE A O 1
ATOM 936 N N . GLY A 1 117 ? 7.894 11.606 -12.439 1.00 71.62 117 GLY A N 1
ATOM 937 C CA . GLY A 1 117 ? 9.253 11.937 -12.857 1.00 71.62 117 GLY A CA 1
ATOM 938 C C . GLY A 1 117 ? 9.646 11.247 -14.159 1.00 71.62 117 GLY A C 1
ATOM 939 O O . GLY A 1 117 ? 10.125 11.920 -15.064 1.00 71.62 117 GLY A O 1
ATOM 940 N N . SER A 1 118 ? 9.36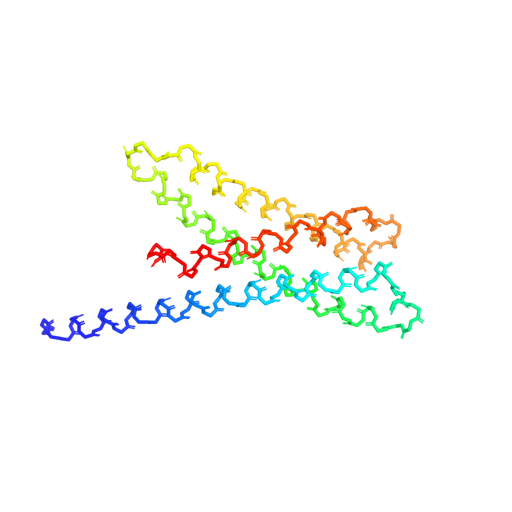1 9.948 -14.300 1.00 72.81 118 SER A N 1
ATOM 941 C CA . SER A 1 118 ? 9.640 9.188 -15.530 1.00 72.81 118 SER A CA 1
ATOM 942 C C . SER A 1 118 ? 8.800 9.608 -16.742 1.00 72.81 118 SER A C 1
ATOM 944 O O . SER A 1 118 ? 9.227 9.388 -17.875 1.00 72.81 118 SER A O 1
ATOM 946 N N . ARG A 1 119 ? 7.621 10.215 -16.537 1.00 74.88 119 ARG A N 1
ATOM 947 C CA . ARG A 1 119 ? 6.739 10.658 -17.632 1.00 74.88 119 ARG A CA 1
ATOM 948 C C . ARG A 1 119 ? 6.959 12.102 -18.064 1.00 74.88 119 ARG A C 1
ATOM 950 O O . ARG A 1 119 ? 6.700 12.422 -19.220 1.00 74.88 119 ARG A O 1
ATOM 957 N N . TRP A 1 120 ? 7.334 12.983 -17.141 1.00 68.81 120 TRP A N 1
ATOM 958 C CA . TRP A 1 120 ? 7.394 14.430 -17.391 1.00 68.81 120 TRP A CA 1
ATOM 959 C C . TRP A 1 120 ? 8.811 14.981 -17.441 1.00 68.81 120 TRP A C 1
ATOM 961 O O . TRP A 1 120 ? 9.059 15.983 -18.106 1.00 68.81 120 TRP A O 1
ATOM 971 N N . SER A 1 121 ? 9.740 14.347 -16.735 1.00 56.62 121 SER A N 1
ATOM 972 C CA . SER A 1 121 ? 11.147 14.722 -16.740 1.00 56.62 121 SER A CA 1
ATOM 973 C C . SER A 1 121 ? 11.923 13.675 -17.528 1.00 56.62 121 SER A C 1
ATOM 975 O O . SER A 1 121 ? 11.513 12.521 -17.610 1.00 56.62 121 SER A O 1
ATOM 977 N N . TYR A 1 122 ? 13.036 14.074 -18.143 1.00 55.50 122 TYR A N 1
ATOM 978 C CA . TYR A 1 122 ? 13.925 13.151 -18.848 1.00 55.50 122 TYR A CA 1
ATOM 979 C C . TYR A 1 122 ? 14.135 11.853 -18.036 1.00 55.50 122 TYR A C 1
ATOM 981 O O . TYR A 1 122 ? 14.282 11.951 -16.814 1.00 55.50 122 TYR A O 1
ATOM 989 N N . PRO A 1 123 ? 14.223 10.664 -18.673 1.00 57.62 123 PRO A N 1
ATOM 990 C CA . PRO A 1 123 ? 14.364 9.362 -17.996 1.00 57.62 123 PRO A CA 1
ATOM 991 C C . PRO A 1 123 ? 15.464 9.297 -16.921 1.00 57.62 123 PRO A C 1
ATOM 993 O O . PRO A 1 123 ? 15.423 8.446 -16.041 1.00 57.62 123 PRO A O 1
ATOM 996 N N . LEU A 1 124 ? 16.418 10.230 -16.967 1.00 53.41 124 LEU A N 1
ATOM 997 C CA . LEU A 1 124 ? 17.475 10.472 -15.984 1.00 53.41 124 LEU A CA 1
ATOM 998 C C . LEU A 1 124 ? 16.980 10.825 -14.566 1.00 53.41 124 LEU A C 1
ATOM 1000 O O . LEU A 1 124 ? 17.738 10.652 -13.618 1.00 53.41 124 LEU A O 1
ATOM 1004 N N . VAL A 1 125 ? 15.749 11.325 -14.401 1.00 56.22 125 VAL A N 1
ATOM 1005 C CA . VAL A 1 125 ? 15.171 11.654 -13.078 1.00 56.22 125 VAL A CA 1
ATOM 1006 C C . VAL A 1 125 ? 14.517 10.429 -12.424 1.00 56.22 125 VAL A C 1
ATOM 1008 O O . VAL A 1 125 ? 14.312 10.406 -11.211 1.00 56.22 125 VAL A O 1
ATOM 1011 N N . SER A 1 126 ? 14.224 9.387 -13.209 1.00 66.19 126 SER A N 1
ATOM 1012 C CA . SER A 1 126 ? 13.730 8.115 -12.689 1.00 66.19 126 SER A CA 1
ATOM 1013 C C . SER A 1 126 ? 14.877 7.343 -12.045 1.00 66.19 126 SER A C 1
ATOM 1015 O O . SER A 1 126 ? 15.783 6.849 -12.719 1.00 66.19 126 SER A O 1
ATOM 1017 N N . PHE A 1 127 ? 14.829 7.194 -10.727 1.00 76.31 127 PHE A N 1
ATOM 1018 C CA . PHE A 1 127 ? 15.838 6.451 -9.990 1.00 76.31 127 PHE A CA 1
ATOM 1019 C C . PHE A 1 127 ? 15.521 4.952 -10.054 1.00 76.31 127 PHE A C 1
ATOM 1021 O O . PHE A 1 127 ? 14.575 4.484 -9.420 1.00 76.31 127 PHE A O 1
ATOM 1028 N N . GLN A 1 128 ? 16.321 4.176 -10.796 1.00 79.88 128 GLN A N 1
ATOM 1029 C CA . GLN A 1 128 ? 16.149 2.715 -10.892 1.00 79.88 128 GLN A CA 1
ATOM 1030 C C . GLN A 1 128 ? 16.165 2.026 -9.520 1.00 79.88 128 GLN A C 1
ATOM 1032 O O . GLN A 1 128 ? 15.351 1.145 -9.260 1.00 79.88 128 GLN A O 1
ATOM 1037 N N . TRP A 1 129 ? 17.037 2.462 -8.608 1.00 85.12 129 TRP A N 1
ATOM 1038 C CA . TRP A 1 129 ? 17.092 1.910 -7.251 1.00 85.12 129 TRP A CA 1
ATOM 1039 C C . TRP A 1 129 ? 15.791 2.145 -6.467 1.00 85.12 129 TRP A C 1
ATOM 1041 O O . TRP A 1 129 ? 15.418 1.319 -5.636 1.00 85.12 129 TRP A O 1
ATOM 1051 N N . LEU A 1 130 ? 15.087 3.250 -6.742 1.00 87.88 130 LEU A N 1
ATOM 1052 C CA . LEU A 1 130 ? 13.828 3.578 -6.083 1.00 87.88 130 LEU A CA 1
ATOM 1053 C C . LEU A 1 130 ? 12.700 2.670 -6.585 1.00 87.88 130 LEU A C 1
ATOM 1055 O O . LEU A 1 130 ? 11.885 2.240 -5.776 1.00 87.88 130 LEU A O 1
ATOM 1059 N N . TRP A 1 131 ? 12.696 2.309 -7.876 1.00 87.06 131 TRP A N 1
ATOM 1060 C CA . TRP A 1 131 ? 11.780 1.293 -8.415 1.00 87.06 131 TRP A CA 1
ATOM 1061 C C . TRP A 1 131 ? 11.993 -0.060 -7.746 1.00 87.06 131 TRP A C 1
ATOM 1063 O O . TRP A 1 131 ? 11.042 -0.629 -7.233 1.00 87.06 131 TRP A O 1
ATOM 1073 N N . ILE A 1 132 ? 13.246 -0.509 -7.625 1.00 88.19 132 ILE A N 1
ATOM 1074 C CA . ILE A 1 132 ? 13.571 -1.762 -6.925 1.00 88.19 132 ILE A CA 1
ATOM 1075 C C . ILE A 1 132 ? 13.059 -1.736 -5.479 1.00 88.19 132 ILE A C 1
ATOM 1077 O O . ILE A 1 132 ? 12.495 -2.717 -4.999 1.00 88.19 132 ILE A O 1
ATOM 1081 N N . LEU A 1 133 ? 13.236 -0.613 -4.775 1.00 91.25 133 LEU A N 1
ATOM 1082 C CA . LEU A 1 133 ? 12.745 -0.467 -3.407 1.00 91.25 133 LEU A CA 1
ATOM 1083 C C . LEU A 1 133 ? 11.215 -0.549 -3.350 1.00 91.25 133 LEU A C 1
ATOM 1085 O O . LEU A 1 133 ? 10.685 -1.263 -2.497 1.00 91.25 133 LEU A O 1
ATOM 1089 N N . ILE A 1 134 ? 10.511 0.149 -4.244 1.00 92.56 134 ILE A N 1
ATOM 1090 C CA . ILE A 1 134 ? 9.046 0.110 -4.337 1.00 92.56 134 ILE A CA 1
ATOM 1091 C C . ILE A 1 134 ? 8.578 -1.316 -4.636 1.00 92.56 134 ILE A C 1
ATOM 1093 O O . ILE A 1 134 ? 7.786 -1.859 -3.871 1.00 92.56 134 ILE A O 1
ATOM 1097 N N . ASP A 1 135 ? 9.114 -1.949 -5.676 1.00 90.62 135 ASP A N 1
ATOM 1098 C CA . ASP A 1 135 ? 8.702 -3.276 -6.138 1.00 90.62 135 ASP A CA 1
ATOM 1099 C C . ASP A 1 135 ? 8.965 -4.371 -5.099 1.00 90.62 135 ASP A C 1
ATOM 1101 O O . ASP A 1 135 ? 8.224 -5.350 -5.017 1.00 90.62 135 ASP A O 1
ATOM 1105 N N . LEU A 1 136 ? 9.988 -4.198 -4.258 1.00 92.19 136 LEU A N 1
ATOM 1106 C CA . LEU A 1 136 ? 10.290 -5.115 -3.163 1.00 92.19 136 LEU A CA 1
ATOM 1107 C C . LEU A 1 136 ? 9.370 -4.905 -1.953 1.00 92.19 136 LEU A C 1
ATOM 1109 O O . LEU A 1 136 ? 8.893 -5.864 -1.344 1.00 92.19 136 LEU A O 1
ATOM 1113 N N . THR A 1 137 ? 9.156 -3.651 -1.556 1.00 94.38 137 THR A N 1
ATOM 1114 C CA . THR A 1 137 ? 8.502 -3.323 -0.279 1.00 94.38 137 THR A CA 1
ATOM 1115 C C . THR A 1 137 ? 6.988 -3.218 -0.395 1.00 94.38 137 THR A C 1
ATOM 1117 O O . THR A 1 137 ? 6.271 -3.581 0.542 1.00 94.38 137 THR A O 1
ATOM 1120 N N . LEU A 1 138 ? 6.480 -2.772 -1.542 1.00 94.00 138 LEU A N 1
ATOM 1121 C CA . LEU A 1 138 ? 5.059 -2.568 -1.750 1.00 94.00 138 LEU A CA 1
ATOM 1122 C C . LEU A 1 138 ? 4.261 -3.878 -1.656 1.00 94.00 138 LEU A C 1
ATOM 1124 O O . LEU A 1 138 ? 3.287 -3.896 -0.900 1.00 94.00 138 LEU A O 1
ATOM 1128 N N . PRO A 1 139 ? 4.654 -4.998 -2.296 1.00 95.25 139 PRO A N 1
ATOM 1129 C CA . PRO A 1 139 ? 3.952 -6.269 -2.127 1.00 95.25 139 PRO A CA 1
ATOM 1130 C C . PRO A 1 139 ? 3.829 -6.708 -0.666 1.00 95.25 139 PRO A C 1
ATOM 1132 O O . PRO A 1 139 ? 2.772 -7.183 -0.253 1.00 95.25 139 PRO A O 1
ATOM 1135 N N . LEU A 1 140 ? 4.876 -6.506 0.141 1.00 94.19 140 LEU A N 1
ATOM 1136 C CA . LEU A 1 140 ? 4.864 -6.848 1.566 1.00 94.19 140 LEU A CA 1
ATOM 1137 C C . LEU A 1 140 ? 3.826 -6.012 2.323 1.00 94.19 140 LEU A C 1
ATOM 1139 O O . LEU A 1 140 ? 3.028 -6.550 3.099 1.00 94.19 140 LEU A O 1
ATOM 1143 N N . LEU A 1 141 ? 3.798 -4.706 2.049 1.00 94.38 141 LEU A N 1
ATOM 1144 C CA . LEU A 1 141 ? 2.823 -3.794 2.629 1.00 94.38 141 LEU A CA 1
ATOM 1145 C C . LEU A 1 141 ? 1.393 -4.184 2.219 1.00 94.38 141 LEU A C 1
ATOM 1147 O O . LEU A 1 141 ? 0.554 -4.402 3.095 1.00 94.38 141 LEU A O 1
ATOM 1151 N N . LEU A 1 142 ? 1.127 -4.355 0.920 1.00 94.75 142 LEU A N 1
ATOM 1152 C CA . LEU A 1 142 ? -0.200 -4.703 0.398 1.00 94.75 142 LEU A CA 1
ATOM 1153 C C . LEU A 1 142 ? -0.694 -6.053 0.935 1.00 94.75 142 LEU A C 1
ATOM 1155 O O . LEU A 1 142 ? -1.852 -6.184 1.333 1.00 94.75 142 LEU A O 1
ATOM 1159 N N . PHE A 1 143 ? 0.182 -7.058 0.996 1.00 93.56 143 PHE A N 1
ATOM 1160 C CA . PHE A 1 143 ? -0.182 -8.381 1.496 1.00 93.56 143 PHE A CA 1
ATOM 1161 C C . PHE A 1 143 ? -0.531 -8.347 2.988 1.00 93.56 143 PHE A C 1
ATOM 1163 O O . PHE A 1 143 ? -1.516 -8.962 3.414 1.00 93.56 143 PHE A O 1
ATOM 1170 N N . SER A 1 144 ? 0.249 -7.613 3.789 1.00 91.31 144 SER A N 1
ATOM 1171 C CA . SER A 1 144 ? -0.019 -7.448 5.221 1.00 91.31 144 SER A CA 1
ATOM 1172 C C . SER A 1 144 ? -1.329 -6.692 5.474 1.00 91.31 144 SER A C 1
ATOM 1174 O O . SER A 1 144 ? -2.159 -7.160 6.259 1.00 91.31 144 SER A O 1
ATOM 1176 N N . ALA A 1 145 ? -1.574 -5.601 4.742 1.00 90.81 145 ALA A N 1
ATOM 1177 C CA . ALA A 1 145 ? -2.802 -4.818 4.815 1.00 90.81 145 ALA A CA 1
ATOM 1178 C C . ALA A 1 145 ? -4.026 -5.635 4.387 1.00 90.81 145 ALA A C 1
ATOM 1180 O O . ALA A 1 145 ? -5.030 -5.667 5.097 1.00 90.81 145 ALA A O 1
ATOM 1181 N N . GLY A 1 146 ? -3.925 -6.385 3.285 1.00 90.88 146 GLY A N 1
ATOM 1182 C CA . GLY A 1 146 ? -5.000 -7.257 2.820 1.00 90.88 146 GLY A CA 1
ATOM 1183 C C . GLY A 1 146 ? -5.326 -8.378 3.808 1.00 90.88 146 GLY A C 1
ATOM 1184 O O . GLY A 1 146 ? -6.495 -8.678 4.049 1.00 90.88 146 GLY A O 1
ATOM 1185 N N . ARG A 1 147 ? -4.311 -8.969 4.452 1.00 90.56 147 ARG A N 1
ATOM 1186 C CA . ARG A 1 147 ? -4.522 -9.957 5.522 1.00 90.56 147 ARG A CA 1
ATOM 1187 C C . ARG A 1 147 ? -5.224 -9.348 6.734 1.00 90.56 147 ARG A C 1
ATOM 1189 O O . ARG A 1 147 ? -6.076 -10.023 7.310 1.00 90.56 147 ARG A O 1
ATOM 1196 N N . ARG A 1 148 ? -4.859 -8.127 7.134 1.00 86.12 148 ARG A N 1
ATOM 1197 C CA . ARG A 1 148 ? -5.517 -7.432 8.247 1.00 86.12 148 ARG A CA 1
ATOM 1198 C C . ARG A 1 148 ? -6.962 -7.115 7.928 1.00 86.12 148 ARG A C 1
ATOM 1200 O O . ARG A 1 148 ? -7.814 -7.466 8.723 1.00 86.12 148 ARG A O 1
ATOM 1207 N N . LEU A 1 149 ? -7.236 -6.582 6.742 1.00 87.81 149 LEU A N 1
ATOM 1208 C CA . LEU A 1 149 ? -8.583 -6.201 6.330 1.00 87.81 149 LEU A CA 1
ATOM 1209 C C . LEU A 1 149 ? -9.570 -7.380 6.308 1.00 87.81 149 LEU A C 1
ATOM 1211 O O . LEU A 1 149 ? -10.742 -7.212 6.614 1.00 87.81 149 LEU A O 1
ATOM 1215 N N . ILE A 1 150 ? -9.097 -8.583 5.967 1.00 88.12 150 ILE A N 1
ATOM 1216 C CA . ILE A 1 150 ? -9.921 -9.806 5.993 1.00 88.12 150 ILE A CA 1
ATOM 1217 C C . ILE A 1 150 ? -10.165 -10.298 7.427 1.00 88.12 150 ILE A C 1
ATOM 1219 O O . ILE A 1 150 ? -11.178 -10.937 7.692 1.00 88.12 150 ILE A O 1
ATOM 1223 N N . ARG A 1 151 ? -9.210 -10.068 8.335 1.00 81.69 151 ARG A N 1
ATOM 1224 C CA . ARG A 1 151 ? -9.265 -10.559 9.720 1.00 81.69 151 ARG A CA 1
ATOM 1225 C C . ARG A 1 151 ? -9.861 -9.556 10.698 1.00 81.69 151 ARG A C 1
ATOM 1227 O O . ARG A 1 151 ? -10.182 -9.962 11.807 1.00 81.69 151 ARG A O 1
ATOM 1234 N N . SER A 1 152 ? -9.923 -8.277 10.343 1.00 68.69 152 SER A N 1
ATOM 1235 C CA . SER A 1 152 ? -10.368 -7.237 11.254 1.00 68.69 152 SER A CA 1
ATOM 1236 C C . SER A 1 152 ? -11.890 -7.231 11.351 1.00 68.69 152 SER A C 1
ATOM 1238 O O . SER A 1 152 ? -12.600 -7.011 10.368 1.00 68.69 152 SER A O 1
ATOM 1240 N N . ASP A 1 153 ? -12.389 -7.402 12.573 1.00 57.50 153 ASP A N 1
ATOM 1241 C CA . ASP A 1 153 ? -13.765 -7.027 12.909 1.00 57.50 153 ASP A CA 1
ATOM 1242 C C . ASP A 1 153 ? -13.933 -5.500 12.777 1.00 57.50 153 ASP A C 1
ATOM 1244 O O . ASP A 1 153 ? -14.974 -5.009 12.345 1.00 57.50 153 ASP A O 1
ATOM 1248 N N . ALA A 1 154 ? -12.844 -4.762 13.008 1.00 49.69 154 ALA A N 1
ATOM 1249 C CA . ALA A 1 154 ? -12.695 -3.330 12.799 1.00 49.69 154 ALA A CA 1
ATOM 1250 C C . ALA A 1 154 ? -12.760 -2.908 11.317 1.00 49.69 154 ALA A C 1
ATOM 1252 O O . ALA A 1 154 ? -11.802 -3.066 10.554 1.00 49.69 154 ALA A O 1
ATOM 1253 N N . LEU A 1 155 ? -13.941 -2.433 10.917 1.00 47.25 155 LEU A N 1
ATOM 1254 C CA . LEU A 1 155 ? -14.289 -1.213 10.155 1.00 47.25 155 LEU A CA 1
ATOM 1255 C C . LEU A 1 155 ? -15.800 -1.046 10.253 1.00 47.25 155 LEU A C 1
ATOM 1257 O O . LEU A 1 155 ? -16.459 -2.114 10.208 1.00 47.25 155 LEU A O 1
#

pLDDT: mean 83.78, std 12.34, range [47.25, 97.12]

Nearest PDB structures (foldseek):
  5f4y-assembly1_A  TM=3.776E-01  e=3.442E+00  Homo sapiens
  8w6f-assembly1_A  TM=4.213E-01  e=5.982E+00  artificial sequences
  5f5p-assembly1_A  TM=3.203E-01  e=3.619E+00  Homo sapiens

Solvent-accessible surface area (backbone atoms only — not comparable to full-atom values): 8239 Å² total; per-residue (Å²): 135,59,75,66,59,58,54,54,54,50,55,53,50,56,52,50,52,54,52,51,31,44,50,53,14,48,48,28,36,52,50,17,50,52,50,41,53,52,52,50,45,53,75,80,39,69,43,62,84,72,55,53,41,59,59,53,46,70,56,45,54,61,52,51,53,52,47,37,53,52,39,28,53,52,22,47,54,53,42,56,48,60,73,63,50,88,61,90,66,52,68,62,62,56,51,57,28,48,47,43,26,55,49,30,51,51,49,47,53,51,48,51,49,39,54,51,28,45,72,78,39,64,64,85,64,34,52,67,70,55,51,54,50,46,54,62,48,47,26,56,52,32,33,52,44,12,54,44,43,57,67,43,84,82,124

Foldseek 3Di:
DDPVVVVVVVVVVLVVLLVVLLVLLVLLLVLLVVLLVLLVCCVVDPCVVVVVNVVVCVVSLVVLLVLLVVQLVLLVQQQVVLVVPPDPPPPVSNVVSCCSNVVSVVLNVLSCQLVVCCVPPPVVSRDPVSVVVSSVVSSVSSNVSSVCSNVDPGD

Radius of gyration: 19.05 Å; Cα contacts (8 Å, |Δi|>4): 121; chains: 1; bounding box: 58×28×53 Å